Protein AF-A0A453PSS3-F1 (afdb_monomer_lite)

Foldseek 3Di:
DDFAEDEQEDDDPLVVSLVVLLVCCVPRVRHHYHYDYDDDDDLWFDDPNDIDGPVPDDPVSVVVRVVVVVVVVVVSVVVSVVSNVVSPDD

pLDDT: mean 86.33, std 11.12, range [34.28, 94.19]

Radius of gyration: 17.24 Å; chains: 1; bounding box: 41×19×54 Å

Organism: Aegilops tauschii subsp. strangulata (NCBI:txid200361)

Sequence (90 aa):
MDQEEVHIAVGKNFKREKANILWAAANFPRATLVLVNVHWPSKWMPFMGGELLYKFADEKEKQMHRDKQTEATVRMLLQYKSLCDTREVM

Structure (mmCIF, N/CA/C/O backbone):
data_AF-A0A453PSS3-F1
#
_entry.id   AF-A0A453PSS3-F1
#
loop_
_atom_site.group_PDB
_atom_site.id
_atom_site.type_symbol
_atom_site.label_atom_id
_atom_site.label_alt_id
_atom_site.label_comp_id
_atom_site.label_asym_id
_atom_site.label_entity_id
_atom_site.label_seq_id
_atom_site.pdbx_PDB_ins_code
_atom_site.Cartn_x
_atom_site.Cartn_y
_atom_site.Cartn_z
_atom_site.occupancy
_atom_site.B_iso_or_equiv
_atom_site.auth_seq_id
_atom_site.auth_comp_id
_atom_site.auth_asym_id
_atom_site.auth_atom_id
_atom_site.pdbx_PDB_model_num
ATOM 1 N N . MET A 1 1 ? -0.886 5.527 29.008 1.00 48.47 1 MET A N 1
ATOM 2 C CA . MET A 1 1 ? -1.347 4.172 28.651 1.00 48.47 1 MET A CA 1
ATOM 3 C C . MET A 1 1 ? -1.044 4.028 27.185 1.00 48.47 1 MET A C 1
ATOM 5 O O . MET A 1 1 ? -1.573 4.827 26.420 1.00 48.47 1 MET A O 1
ATOM 9 N N . ASP A 1 2 ? -0.141 3.124 26.828 1.00 62.62 2 ASP A N 1
ATOM 10 C CA . ASP A 1 2 ? 0.210 2.914 25.427 1.00 62.62 2 ASP A CA 1
ATOM 11 C C . ASP A 1 2 ? -1.027 2.393 24.696 1.00 62.62 2 ASP A C 1
ATOM 13 O O . ASP A 1 2 ? -1.720 1.491 25.173 1.00 62.62 2 ASP A O 1
ATOM 17 N N . GLN A 1 3 ? -1.375 3.059 23.603 1.00 72.00 3 GLN A N 1
ATOM 18 C CA . GLN A 1 3 ? -2.523 2.705 22.786 1.00 72.00 3 GLN A CA 1
ATOM 19 C C . GLN A 1 3 ? -2.170 1.404 22.055 1.00 72.00 3 GLN A C 1
ATOM 21 O O . GLN A 1 3 ? -1.104 1.319 21.457 1.00 72.00 3 GLN A O 1
ATOM 26 N N . GLU A 1 4 ? -3.013 0.372 22.150 1.00 87.5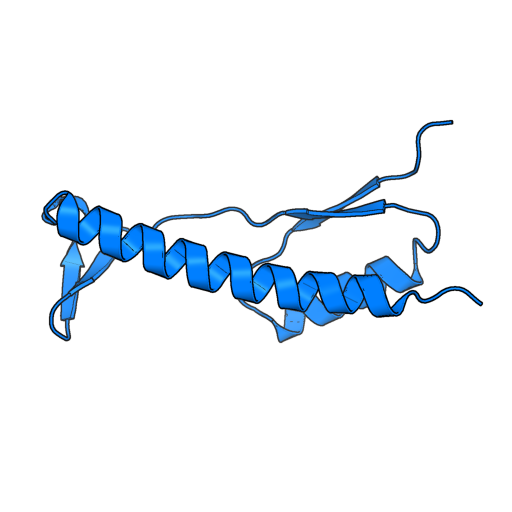6 4 GLU A N 1
ATOM 27 C CA . GLU A 1 4 ? -2.759 -0.914 21.488 1.00 87.56 4 GLU A CA 1
ATOM 28 C C . GLU A 1 4 ? -2.592 -0.694 19.973 1.00 87.56 4 GLU A C 1
ATOM 30 O O . GLU A 1 4 ? -3.444 -0.066 19.341 1.00 87.56 4 GLU A O 1
ATOM 35 N N . GLU A 1 5 ? -1.494 -1.181 19.390 1.00 93.31 5 GLU A N 1
ATOM 36 C CA . GLU A 1 5 ? -1.207 -1.064 17.956 1.00 93.31 5 GLU A CA 1
ATOM 37 C C . GLU A 1 5 ? -1.267 -2.437 17.281 1.00 93.31 5 GLU A C 1
ATOM 39 O O . GLU A 1 5 ? -0.646 -3.402 17.728 1.00 93.31 5 GLU A O 1
ATOM 44 N N . VAL A 1 6 ? -1.996 -2.526 16.166 1.00 93.56 6 VAL A N 1
ATOM 45 C CA . VAL A 1 6 ? -2.093 -3.742 15.347 1.00 93.56 6 VAL A CA 1
ATOM 46 C C . VAL A 1 6 ? -1.502 -3.459 13.975 1.00 93.56 6 VAL A C 1
ATOM 48 O O . VAL A 1 6 ? -2.062 -2.701 13.181 1.00 93.56 6 VAL A O 1
ATOM 51 N N . HIS A 1 7 ? -0.373 -4.097 13.678 1.00 94.19 7 HIS A N 1
ATOM 52 C CA . HIS A 1 7 ? 0.313 -3.961 12.397 1.00 94.19 7 HIS A CA 1
ATOM 53 C C . HIS A 1 7 ? -0.223 -4.984 11.396 1.00 94.19 7 HIS A C 1
ATOM 55 O O . HIS A 1 7 ? -0.151 -6.192 11.620 1.00 94.19 7 HIS A O 1
ATOM 61 N N . ILE A 1 8 ? -0.730 -4.504 10.264 1.00 93.31 8 ILE A N 1
ATOM 62 C CA . ILE A 1 8 ? -1.301 -5.330 9.202 1.00 93.31 8 ILE A CA 1
ATOM 63 C C . ILE A 1 8 ? -0.423 -5.186 7.967 1.00 93.31 8 ILE A C 1
ATOM 65 O O . ILE A 1 8 ? -0.348 -4.115 7.363 1.00 93.31 8 ILE A O 1
ATOM 69 N N . ALA A 1 9 ? 0.230 -6.276 7.573 1.00 93.44 9 ALA A N 1
ATOM 70 C CA . ALA A 1 9 ? 0.932 -6.325 6.301 1.00 93.44 9 ALA A CA 1
ATOM 71 C C . ALA A 1 9 ? -0.089 -6.300 5.156 1.00 93.44 9 ALA A C 1
ATOM 73 O O . ALA A 1 9 ? -0.992 -7.132 5.111 1.00 93.44 9 ALA A O 1
ATOM 74 N N . VAL A 1 10 ? 0.070 -5.363 4.226 1.00 93.31 10 VAL A N 1
ATOM 75 C CA . VAL A 1 10 ? -0.785 -5.225 3.046 1.00 93.31 10 VAL A CA 1
ATOM 76 C C . VAL A 1 10 ? 0.045 -5.298 1.771 1.00 93.31 10 VAL A C 1
ATOM 78 O O . VAL A 1 10 ? 1.227 -4.958 1.737 1.00 93.31 10 VAL A O 1
ATOM 81 N N . GLY A 1 11 ? -0.593 -5.745 0.696 1.00 90.19 11 GLY A N 1
ATOM 82 C CA . GLY A 1 11 ? -0.004 -5.816 -0.631 1.00 90.19 11 GLY A CA 1
ATOM 83 C C . GLY A 1 11 ? -1.060 -5.654 -1.718 1.00 90.19 11 GLY A C 1
ATOM 84 O O . GLY A 1 11 ? -2.164 -5.167 -1.479 1.00 90.19 11 GLY A O 1
ATOM 85 N N . LYS A 1 12 ? -0.730 -6.097 -2.933 1.00 86.94 12 LYS A N 1
ATOM 86 C CA . LYS A 1 12 ? -1.538 -5.844 -4.141 1.00 86.94 12 LYS A CA 1
ATOM 87 C C . LYS A 1 12 ? -2.847 -6.651 -4.220 1.00 86.94 12 LYS A C 1
ATOM 89 O O . LYS A 1 12 ? -3.681 -6.363 -5.074 1.00 86.94 12 LYS A O 1
ATOM 94 N N . ASN A 1 13 ? -3.048 -7.669 -3.375 1.00 90.06 13 ASN A N 1
ATOM 95 C CA . ASN A 1 13 ? -4.259 -8.497 -3.406 1.00 90.06 13 ASN A CA 1
ATOM 96 C C . ASN A 1 13 ? -5.401 -7.860 -2.604 1.00 90.06 13 ASN A C 1
ATOM 98 O O . ASN A 1 13 ? -5.694 -8.270 -1.481 1.00 90.06 13 ASN A O 1
ATOM 102 N N . PHE A 1 14 ? -6.084 -6.897 -3.224 1.00 88.12 14 PHE A N 1
ATOM 103 C CA . PHE A 1 14 ? -7.132 -6.108 -2.576 1.00 88.12 14 PHE A CA 1
ATOM 104 C C . PHE A 1 14 ? -8.201 -6.943 -1.865 1.00 88.12 14 PHE A C 1
ATOM 106 O O . PHE A 1 14 ? -8.595 -6.610 -0.753 1.00 88.12 14 PHE A O 1
ATOM 113 N N . LYS A 1 15 ? -8.664 -8.048 -2.467 1.00 90.00 15 LYS A N 1
ATOM 114 C CA . LYS A 1 15 ? -9.718 -8.885 -1.869 1.00 90.00 15 LYS A CA 1
ATOM 115 C C . LYS A 1 15 ? -9.273 -9.499 -0.543 1.00 90.00 15 LYS A C 1
ATOM 117 O O . LYS A 1 15 ? -10.032 -9.465 0.423 1.00 90.00 15 LYS A O 1
ATOM 122 N N . ARG A 1 16 ? -8.054 -10.044 -0.506 1.00 92.50 16 ARG A N 1
ATOM 123 C CA . ARG A 1 16 ? -7.490 -10.654 0.702 1.00 92.50 16 ARG A CA 1
ATOM 124 C C . ARG A 1 16 ? -7.202 -9.597 1.761 1.00 92.50 16 ARG A C 1
ATOM 126 O O . ARG A 1 16 ? -7.622 -9.758 2.901 1.00 92.50 16 ARG A O 1
ATOM 133 N N . GLU A 1 17 ? -6.547 -8.506 1.372 1.00 92.94 17 GLU A N 1
ATOM 134 C CA . GLU A 1 17 ? -6.165 -7.474 2.337 1.00 92.94 17 GLU A CA 1
ATOM 135 C C . GLU A 1 17 ? -7.386 -6.760 2.921 1.00 92.94 17 GLU A C 1
ATOM 137 O O . GLU A 1 17 ? -7.439 -6.531 4.124 1.00 92.94 17 GLU A O 1
ATOM 142 N N . LYS A 1 18 ? -8.428 -6.512 2.116 1.00 92.81 18 LYS A N 1
ATOM 143 C CA . LYS A 1 18 ? -9.705 -5.981 2.606 1.00 92.81 18 LYS A CA 1
ATOM 144 C C . LYS A 1 18 ? -10.308 -6.861 3.703 1.00 92.81 18 LYS A C 1
ATOM 146 O O . LYS A 1 18 ? -10.754 -6.331 4.715 1.00 92.81 18 LYS A O 1
ATOM 151 N N . ALA A 1 19 ? -10.334 -8.181 3.512 1.00 92.62 19 ALA A N 1
ATOM 152 C CA . ALA A 1 19 ? -10.872 -9.099 4.514 1.00 92.62 19 ALA A CA 1
ATOM 153 C C . ALA A 1 19 ? -10.066 -9.042 5.823 1.00 92.62 19 ALA A C 1
ATOM 155 O O . ALA A 1 19 ? -10.659 -8.948 6.895 1.00 92.62 19 ALA A O 1
ATOM 156 N N . ASN A 1 20 ? -8.732 -9.013 5.729 1.00 93.00 20 ASN A N 1
ATOM 157 C CA . ASN A 1 20 ? -7.842 -8.905 6.887 1.00 93.00 20 ASN A CA 1
ATOM 158 C C . ASN A 1 20 ? -8.039 -7.588 7.649 1.00 93.00 20 ASN A C 1
ATOM 160 O O . ASN A 1 20 ? -8.150 -7.597 8.873 1.00 93.00 20 ASN A O 1
ATOM 164 N N . ILE A 1 21 ? -8.123 -6.465 6.928 1.00 93.19 21 ILE A N 1
ATOM 165 C CA . ILE A 1 21 ? -8.327 -5.136 7.518 1.00 93.19 21 ILE A CA 1
ATOM 166 C C . ILE A 1 21 ? -9.672 -5.072 8.240 1.00 93.19 21 ILE A C 1
ATOM 168 O O . ILE A 1 21 ? -9.721 -4.649 9.390 1.00 93.19 21 ILE A O 1
ATOM 172 N N . LEU A 1 22 ? -10.755 -5.531 7.604 1.00 92.56 22 LEU A N 1
ATOM 173 C CA . LEU A 1 22 ? -12.087 -5.523 8.216 1.00 92.56 22 LEU A CA 1
ATOM 174 C C . LEU A 1 22 ? -12.162 -6.446 9.436 1.00 92.56 22 LEU A C 1
ATOM 176 O O . LEU A 1 22 ? -12.758 -6.085 10.449 1.00 92.56 22 LEU A O 1
ATOM 180 N N . TRP A 1 23 ? -11.529 -7.619 9.365 1.00 93.00 23 TRP A N 1
ATOM 181 C CA . TRP A 1 23 ? -11.456 -8.533 10.499 1.00 93.00 23 TRP A CA 1
ATOM 182 C C . TRP A 1 23 ? -10.686 -7.908 11.670 1.00 93.00 23 TRP A C 1
ATOM 184 O O . TRP A 1 23 ? -11.184 -7.908 12.794 1.00 93.00 23 TRP A O 1
ATOM 194 N N . ALA A 1 24 ? -9.519 -7.307 11.423 1.00 92.56 24 ALA A N 1
ATOM 195 C CA . ALA A 1 24 ? -8.755 -6.618 12.462 1.00 92.56 24 ALA A CA 1
ATOM 196 C C . ALA A 1 24 ? -9.533 -5.423 13.034 1.00 92.56 24 ALA A C 1
ATOM 198 O O . ALA A 1 24 ? -9.562 -5.216 14.247 1.00 92.56 24 ALA A O 1
ATOM 199 N N . ALA A 1 25 ? -10.238 -4.683 12.175 1.00 89.94 25 ALA A N 1
ATOM 200 C CA . ALA A 1 25 ? -11.077 -3.573 12.593 1.00 89.94 25 ALA A CA 1
ATOM 201 C C . ALA A 1 25 ? -12.179 -4.007 13.569 1.00 89.94 25 ALA A C 1
ATOM 203 O O . ALA A 1 25 ? -12.405 -3.296 14.550 1.00 89.94 25 ALA A O 1
ATOM 204 N N . ALA A 1 26 ? -12.804 -5.165 13.334 1.00 90.19 26 ALA A N 1
ATOM 205 C CA . ALA A 1 26 ? -13.851 -5.723 14.186 1.00 90.19 26 ALA A CA 1
ATOM 206 C C . ALA A 1 26 ? -13.325 -6.316 15.506 1.00 90.19 26 ALA A C 1
ATOM 208 O O . ALA A 1 26 ? -13.989 -6.199 16.531 1.00 90.19 26 ALA A O 1
ATOM 209 N N . ASN A 1 27 ? -12.143 -6.943 15.497 1.00 92.25 27 ASN A N 1
ATOM 210 C CA . ASN A 1 27 ? -11.605 -7.641 16.673 1.00 92.25 27 ASN A CA 1
ATOM 211 C C . ASN A 1 27 ? -10.807 -6.730 17.615 1.00 92.25 27 ASN A C 1
ATOM 213 O O . ASN A 1 27 ? -10.735 -7.008 18.808 1.00 92.25 27 ASN A O 1
ATOM 217 N N . PHE A 1 28 ? -10.249 -5.630 17.104 1.00 90.19 28 PHE A N 1
ATOM 218 C CA . PHE A 1 28 ? -9.420 -4.706 17.884 1.00 90.19 28 PHE A CA 1
ATOM 219 C C . PHE A 1 28 ? -9.986 -3.278 17.875 1.00 90.19 28 PHE A C 1
ATOM 221 O O . PHE A 1 28 ? -9.300 -2.350 17.441 1.00 90.19 28 PHE A O 1
ATOM 228 N N . PRO A 1 29 ? -11.240 -3.052 18.313 1.00 84.88 29 PRO A N 1
ATOM 229 C CA . PRO A 1 29 ? -11.979 -1.802 18.084 1.00 84.88 29 PRO A CA 1
ATOM 230 C C . PRO A 1 29 ? -11.312 -0.548 18.666 1.00 84.88 29 PRO A C 1
ATOM 232 O O . PRO A 1 29 ? -11.535 0.549 18.165 1.00 84.88 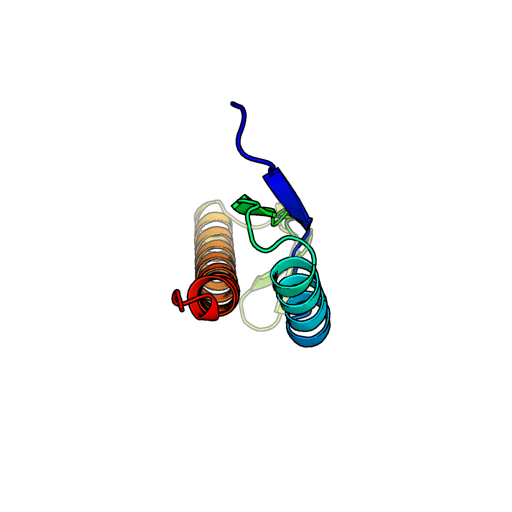29 PRO A O 1
ATOM 235 N N . ARG A 1 30 ? -10.478 -0.697 19.701 1.00 87.12 30 ARG A N 1
ATOM 236 C CA . ARG A 1 30 ? -9.780 0.413 20.376 1.00 87.12 30 ARG A CA 1
ATOM 237 C C . ARG A 1 30 ? -8.323 0.572 19.936 1.00 87.12 30 ARG A C 1
ATOM 239 O O . ARG A 1 30 ? -7.676 1.529 20.356 1.00 87.12 30 ARG A O 1
ATOM 246 N N . ALA A 1 31 ? -7.827 -0.352 19.115 1.00 90.19 31 ALA A N 1
ATOM 247 C CA . ALA A 1 31 ? -6.452 -0.349 18.652 1.00 90.19 31 ALA A CA 1
ATOM 248 C C . ALA A 1 31 ? -6.267 0.561 17.437 1.00 90.19 31 ALA A C 1
ATOM 250 O O . ALA A 1 31 ? -7.136 0.648 16.556 1.00 90.19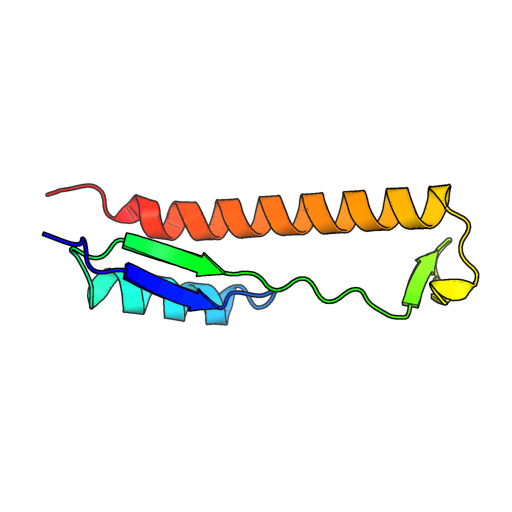 31 ALA A O 1
ATOM 251 N N . THR A 1 32 ? -5.093 1.174 17.361 1.00 91.31 32 THR A N 1
ATOM 252 C CA . THR A 1 32 ? -4.611 1.850 16.161 1.00 91.31 32 THR A CA 1
ATOM 253 C C . THR A 1 32 ? -4.180 0.789 15.152 1.00 91.31 32 THR A C 1
ATOM 255 O O . THR A 1 32 ? -3.290 -0.018 15.419 1.00 91.31 32 THR A O 1
ATOM 258 N N . LEU A 1 33 ? -4.817 0.771 13.981 1.00 92.31 33 LEU A N 1
ATOM 259 C CA . LEU A 1 33 ? -4.429 -0.131 12.897 1.00 92.31 33 LEU A CA 1
ATOM 260 C C . LEU A 1 33 ? -3.331 0.522 12.055 1.00 92.31 33 LEU A C 1
ATOM 262 O O . LEU A 1 33 ? -3.546 1.578 11.457 1.00 92.31 33 LEU A O 1
ATOM 266 N N . VAL A 1 34 ? -2.175 -0.128 11.967 1.00 93.12 34 VAL A N 1
ATOM 267 C CA . VAL A 1 34 ? -1.023 0.337 11.189 1.00 93.12 34 VAL A CA 1
ATOM 268 C C . VAL A 1 34 ? -0.897 -0.516 9.932 1.00 93.12 34 VAL A C 1
ATOM 270 O O . VAL A 1 34 ? -0.565 -1.698 9.996 1.00 93.12 34 VAL A O 1
ATOM 273 N N . LEU A 1 35 ? -1.158 0.075 8.766 1.00 93.12 35 LEU A N 1
ATOM 274 C CA . LEU A 1 35 ? -1.033 -0.614 7.480 1.00 93.12 35 LEU A CA 1
ATOM 275 C C . LEU A 1 35 ? 0.414 -0.551 6.980 1.00 93.12 35 LEU A C 1
ATOM 277 O O . LEU A 1 35 ? 0.944 0.530 6.727 1.00 93.12 35 LEU A O 1
ATOM 281 N N . VAL A 1 36 ? 1.043 -1.711 6.794 1.00 92.94 36 VAL A N 1
ATOM 282 C CA . VAL A 1 36 ? 2.448 -1.830 6.386 1.00 92.94 36 VAL A CA 1
ATOM 283 C C . VAL A 1 36 ? 2.531 -2.432 4.988 1.00 92.94 36 VAL A C 1
ATOM 285 O O . VAL A 1 36 ? 2.219 -3.603 4.789 1.00 92.94 36 VAL A O 1
ATOM 288 N N . ASN A 1 37 ? 2.993 -1.653 4.010 1.00 91.38 37 ASN A N 1
ATOM 289 C CA . ASN A 1 37 ? 3.277 -2.147 2.662 1.00 91.38 37 ASN A CA 1
ATOM 290 C C . ASN A 1 37 ? 4.788 -2.210 2.429 1.00 91.38 37 ASN A C 1
ATOM 292 O O . ASN A 1 37 ? 5.456 -1.176 2.393 1.00 91.38 37 ASN A O 1
ATOM 296 N N . VAL A 1 38 ? 5.318 -3.412 2.208 1.00 87.00 38 VAL A N 1
ATOM 297 C CA . VAL A 1 38 ? 6.730 -3.599 1.855 1.00 87.00 38 VAL A CA 1
ATOM 298 C C . VAL A 1 38 ? 6.877 -3.513 0.340 1.00 87.00 38 VAL A C 1
ATOM 300 O O . VAL A 1 38 ? 6.390 -4.368 -0.402 1.00 87.00 38 VAL A O 1
ATOM 303 N N . HIS A 1 39 ? 7.552 -2.467 -0.133 1.00 81.44 39 HIS A N 1
ATOM 304 C CA . HIS A 1 39 ? 7.855 -2.320 -1.549 1.00 81.44 39 HIS A CA 1
ATOM 305 C C . HIS A 1 39 ? 9.026 -3.229 -1.941 1.00 81.44 39 HIS A C 1
ATOM 307 O O . HIS A 1 39 ? 10.143 -3.054 -1.458 1.00 81.44 39 HIS A O 1
ATOM 313 N N . TRP A 1 40 ? 8.775 -4.170 -2.853 1.00 80.81 40 TRP A N 1
ATOM 314 C CA . TRP A 1 40 ? 9.816 -4.974 -3.488 1.00 80.81 40 TRP A CA 1
ATOM 315 C C . TRP A 1 40 ? 9.887 -4.646 -4.986 1.00 80.81 40 TRP A C 1
ATOM 317 O O . TRP A 1 40 ? 8.981 -5.034 -5.737 1.00 80.81 40 TRP A O 1
ATOM 327 N N . PRO A 1 41 ? 10.920 -3.920 -5.443 1.00 74.19 41 PRO A N 1
ATOM 328 C CA . PRO A 1 41 ? 11.047 -3.559 -6.845 1.00 74.19 41 PRO A CA 1
ATOM 329 C C . PRO A 1 41 ? 11.338 -4.797 -7.704 1.00 74.19 41 PRO A C 1
ATOM 331 O O . PRO A 1 41 ? 12.162 -5.649 -7.367 1.00 74.19 41 PRO A O 1
ATOM 334 N N . SER A 1 42 ? 10.641 -4.901 -8.836 1.00 80.00 42 SER A N 1
ATOM 335 C CA . SER A 1 42 ? 10.867 -5.971 -9.808 1.00 80.00 42 SER A CA 1
ATOM 336 C C . SER A 1 42 ? 12.243 -5.829 -10.462 1.00 80.00 42 SER A C 1
ATOM 338 O O . SER A 1 42 ? 12.718 -4.722 -10.712 1.00 80.00 42 SER A O 1
ATOM 340 N N . LYS A 1 43 ? 12.865 -6.963 -10.808 1.00 86.44 43 LYS A N 1
ATOM 341 C CA . LYS A 1 43 ? 14.084 -6.984 -11.639 1.00 86.44 43 LYS A CA 1
ATOM 342 C C . LYS A 1 43 ? 13.816 -6.513 -13.072 1.00 86.44 43 LYS A C 1
ATOM 344 O O . LYS A 1 43 ? 14.753 -6.109 -13.759 1.00 86.44 43 LYS A O 1
ATOM 349 N N . TRP A 1 44 ? 12.559 -6.579 -13.499 1.00 88.00 44 TRP A N 1
ATOM 350 C CA . TRP A 1 44 ? 12.077 -6.200 -14.821 1.00 88.00 44 TRP A CA 1
ATOM 351 C C . TRP A 1 44 ? 11.085 -5.053 -14.706 1.00 88.00 44 TRP A C 1
ATOM 353 O O . TRP A 1 44 ? 10.194 -5.084 -13.853 1.00 88.00 44 TRP A O 1
ATOM 363 N N . MET A 1 45 ? 11.232 -4.057 -15.570 1.00 88.38 45 MET A N 1
ATOM 364 C CA . MET A 1 45 ? 10.335 -2.917 -15.652 1.00 88.38 45 MET A CA 1
ATOM 365 C C . MET A 1 45 ? 9.660 -2.854 -17.025 1.00 88.38 45 MET A C 1
ATOM 367 O O . MET A 1 45 ? 10.297 -3.175 -18.027 1.00 88.38 45 MET A O 1
ATOM 371 N N . PRO A 1 46 ? 8.395 -2.416 -17.107 1.00 85.88 46 PRO A N 1
ATOM 372 C CA . PRO A 1 46 ? 7.739 -2.192 -18.387 1.00 85.88 46 PRO A CA 1
ATOM 373 C C . PRO A 1 46 ? 8.451 -1.085 -19.170 1.00 85.88 46 PRO A C 1
ATOM 375 O O . PRO A 1 46 ? 8.669 0.006 -18.635 1.00 85.88 46 PRO A O 1
ATOM 378 N N . PHE A 1 47 ? 8.768 -1.343 -20.436 1.00 84.88 47 PHE A N 1
ATOM 379 C CA . PHE A 1 47 ? 9.417 -0.385 -21.326 1.00 84.88 47 PHE A CA 1
ATOM 380 C C . PHE A 1 47 ? 8.999 -0.613 -22.783 1.00 84.88 47 PHE A C 1
ATOM 382 O O . PHE A 1 47 ? 9.127 -1.720 -23.293 1.00 84.88 47 PHE A O 1
ATOM 389 N N . MET A 1 48 ? 8.476 0.431 -23.441 1.00 84.69 48 MET A N 1
ATOM 390 C CA . MET A 1 48 ? 8.039 0.421 -24.851 1.00 84.69 48 MET A CA 1
ATOM 391 C C . MET A 1 48 ? 7.295 -0.857 -25.295 1.00 84.69 48 MET A C 1
ATOM 393 O O . MET A 1 48 ? 7.630 -1.475 -26.299 1.00 84.69 48 MET A O 1
ATOM 397 N N . GLY A 1 49 ? 6.276 -1.269 -24.535 1.00 83.19 49 GLY A N 1
ATOM 398 C CA . GLY A 1 49 ? 5.450 -2.440 -24.870 1.00 83.19 49 GLY A CA 1
ATOM 399 C C . GLY A 1 49 ? 6.085 -3.801 -24.559 1.00 83.19 49 GLY A C 1
ATOM 400 O O . GLY A 1 49 ? 5.444 -4.822 -24.784 1.00 83.19 49 GLY A O 1
ATOM 401 N N . GLY A 1 50 ? 7.298 -3.822 -24.006 1.00 87.88 50 GLY A N 1
ATOM 402 C CA . GLY A 1 50 ? 7.970 -5.017 -23.505 1.00 87.88 50 GLY A CA 1
ATOM 403 C C . GLY A 1 50 ? 8.475 -4.850 -22.073 1.00 87.88 50 GLY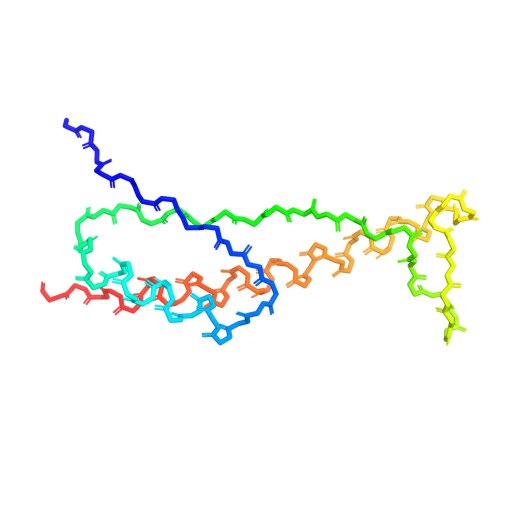 A C 1
ATOM 404 O O . GLY A 1 50 ? 8.040 -3.968 -21.326 1.00 87.88 50 GLY A O 1
ATOM 405 N N . GLU A 1 51 ? 9.416 -5.711 -21.695 1.00 88.94 51 GLU A N 1
ATOM 406 C CA . GLU A 1 51 ? 10.090 -5.681 -20.400 1.00 88.94 51 GLU A CA 1
ATOM 407 C C . GLU A 1 51 ? 11.580 -5.376 -20.581 1.00 88.94 51 GLU A C 1
ATOM 409 O O . GLU A 1 51 ? 12.253 -5.945 -21.440 1.00 88.94 51 GLU A O 1
ATOM 414 N N . LEU A 1 52 ? 12.106 -4.490 -19.739 1.00 89.44 52 LEU A N 1
ATOM 415 C CA . LEU A 1 52 ? 13.515 -4.126 -19.674 1.00 89.44 52 LEU A CA 1
ATOM 416 C C . LEU A 1 52 ? 14.081 -4.542 -18.318 1.00 89.44 52 LEU A C 1
ATOM 418 O O . LEU A 1 52 ? 13.478 -4.292 -17.272 1.00 89.44 52 LEU A O 1
ATOM 422 N N . LEU A 1 53 ? 15.260 -5.161 -18.312 1.00 89.81 53 LEU A N 1
ATOM 423 C CA . LEU A 1 53 ? 15.985 -5.409 -17.068 1.00 89.81 53 LEU A CA 1
ATOM 424 C C . LEU A 1 53 ? 16.331 -4.076 -16.413 1.00 89.81 53 LEU A C 1
ATOM 426 O O . LEU A 1 53 ? 17.004 -3.241 -17.010 1.00 89.81 53 LEU A O 1
ATOM 430 N N . TYR A 1 54 ? 15.968 -3.930 -15.143 1.00 88.62 54 TYR A N 1
ATOM 431 C CA . TYR A 1 54 ? 16.156 -2.697 -14.381 1.00 88.62 54 TYR A CA 1
ATOM 432 C C . TYR A 1 54 ? 17.613 -2.199 -14.386 1.00 88.62 54 TYR A C 1
ATOM 434 O O . TYR A 1 54 ? 17.866 -1.000 -14.374 1.00 88.62 54 TYR A O 1
ATOM 442 N N . LYS A 1 55 ? 18.593 -3.113 -14.453 1.00 89.25 55 LYS A N 1
ATOM 443 C CA . LYS A 1 55 ? 20.026 -2.768 -14.517 1.00 89.25 55 LYS A CA 1
ATOM 444 C C . LYS A 1 55 ? 20.456 -2.077 -15.817 1.00 89.25 55 LYS A C 1
ATOM 446 O O . LYS A 1 55 ? 21.506 -1.449 -15.823 1.00 89.25 55 LYS A O 1
ATOM 451 N N . PHE A 1 56 ? 19.692 -2.239 -16.896 1.00 90.12 56 PHE A N 1
ATOM 452 C CA . PHE A 1 56 ? 19.984 -1.652 -18.206 1.00 90.12 56 PHE A CA 1
ATOM 453 C C . PHE A 1 56 ? 19.187 -0.375 -18.478 1.00 90.12 56 PHE A C 1
ATOM 455 O O . PHE A 1 56 ? 19.489 0.313 -19.444 1.00 90.12 56 PHE A O 1
ATOM 462 N N . ALA A 1 57 ? 18.200 -0.061 -17.637 1.00 89.06 57 ALA A N 1
ATOM 463 C CA . ALA A 1 57 ? 17.452 1.182 -17.728 1.00 89.06 57 ALA A CA 1
ATOM 464 C C . ALA A 1 57 ? 18.321 2.384 -17.338 1.00 89.06 57 ALA A C 1
ATOM 466 O O . ALA A 1 57 ? 19.170 2.293 -16.436 1.00 89.06 57 ALA A O 1
ATOM 467 N N . ASP A 1 58 ? 18.078 3.518 -17.985 1.00 91.25 58 ASP A N 1
ATOM 468 C CA . ASP A 1 58 ? 18.670 4.786 -17.577 1.00 91.25 58 ASP A CA 1
ATOM 469 C C . ASP A 1 58 ? 18.005 5.322 -16.290 1.00 91.25 58 ASP A C 1
ATOM 471 O O . ASP A 1 58 ? 16.981 4.817 -15.814 1.00 91.25 58 ASP A O 1
ATOM 475 N N . GLU A 1 59 ? 18.598 6.340 -15.660 1.00 91.38 59 GLU A N 1
ATOM 476 C CA . GLU A 1 59 ? 18.053 6.869 -14.401 1.00 91.38 59 GLU A CA 1
ATOM 477 C C . GLU A 1 59 ? 16.695 7.556 -14.561 1.00 91.38 59 GLU A C 1
ATOM 479 O O . GLU A 1 59 ? 15.883 7.535 -13.632 1.00 91.38 59 GLU A O 1
ATOM 484 N N . LYS A 1 60 ? 16.407 8.121 -15.735 1.00 90.62 60 LYS A N 1
ATOM 485 C CA . LYS A 1 60 ? 15.134 8.787 -16.006 1.00 90.62 60 LYS A CA 1
ATOM 486 C C . LYS A 1 60 ? 14.007 7.762 -16.126 1.00 90.62 60 LYS A C 1
ATOM 488 O O . LYS A 1 60 ? 12.936 7.951 -15.549 1.00 90.62 60 LYS A O 1
ATOM 493 N N . GLU A 1 61 ? 14.253 6.659 -16.820 1.00 88.94 61 GLU A N 1
ATOM 494 C CA . GLU A 1 61 ? 13.357 5.513 -16.955 1.00 88.94 61 GLU A CA 1
ATOM 495 C C . GLU A 1 61 ? 13.091 4.870 -15.595 1.00 88.94 61 GLU A C 1
ATOM 497 O O . GLU A 1 61 ? 11.930 4.656 -15.226 1.00 88.94 61 GLU A O 1
ATOM 502 N N . LYS A 1 62 ? 14.148 4.625 -14.808 1.00 89.38 62 LYS A N 1
ATOM 503 C CA . LYS A 1 62 ? 14.016 4.097 -13.444 1.00 89.38 62 LYS A CA 1
ATOM 504 C C . LYS A 1 62 ? 13.195 5.025 -12.560 1.00 89.38 62 LYS A C 1
ATOM 506 O O . LYS A 1 62 ? 12.327 4.543 -11.835 1.00 89.38 62 LYS A O 1
ATOM 511 N N . GLN A 1 63 ? 13.445 6.334 -12.615 1.00 90.19 63 GLN A N 1
ATOM 512 C CA . GLN A 1 63 ? 12.701 7.307 -11.820 1.00 90.19 63 GLN A CA 1
ATOM 513 C C . GLN A 1 63 ? 11.221 7.309 -12.203 1.00 90.19 63 GLN A C 1
ATOM 515 O O . GLN A 1 63 ? 10.373 7.102 -11.341 1.00 90.19 63 GLN A O 1
ATOM 520 N N . MET A 1 64 ? 10.912 7.403 -13.497 1.00 88.94 64 MET A N 1
ATOM 521 C CA . MET A 1 64 ? 9.535 7.354 -13.988 1.00 88.94 64 MET A CA 1
ATOM 522 C C . MET A 1 64 ? 8.820 6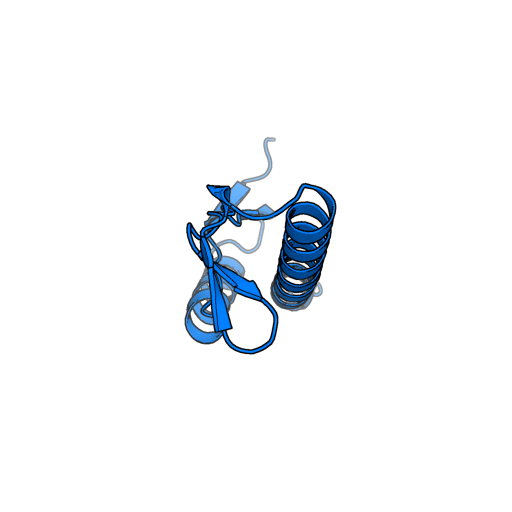.058 -13.573 1.00 88.94 64 MET A C 1
ATOM 524 O O . MET A 1 64 ? 7.632 6.068 -13.243 1.00 88.94 64 MET A O 1
ATOM 528 N N . HIS A 1 65 ? 9.526 4.926 -13.582 1.00 88.44 65 HIS A N 1
ATOM 529 C CA . HIS A 1 65 ? 8.977 3.656 -13.121 1.00 88.44 65 HIS A CA 1
ATOM 530 C C . HIS A 1 65 ? 8.698 3.653 -11.612 1.00 88.44 65 HIS A C 1
ATOM 532 O O . HIS A 1 65 ? 7.625 3.208 -11.196 1.00 88.44 65 HIS A O 1
ATOM 538 N N . ARG A 1 66 ? 9.627 4.171 -10.797 1.00 88.50 66 ARG A N 1
ATOM 539 C CA . ARG A 1 66 ? 9.443 4.330 -9.346 1.00 88.50 66 ARG A CA 1
ATOM 540 C C . ARG A 1 66 ? 8.258 5.233 -9.032 1.00 88.50 66 ARG A C 1
ATOM 542 O O . ARG A 1 66 ? 7.442 4.862 -8.197 1.00 88.50 66 ARG A O 1
ATOM 549 N N . ASP A 1 67 ? 8.122 6.356 -9.727 1.00 90.62 67 ASP A N 1
ATOM 550 C CA . ASP A 1 67 ? 7.034 7.311 -9.505 1.00 90.62 67 ASP A CA 1
ATOM 551 C C . ASP A 1 67 ? 5.673 6.666 -9.774 1.00 90.62 67 ASP A C 1
ATOM 553 O O . ASP A 1 67 ? 4.793 6.696 -8.914 1.00 90.62 67 ASP A O 1
ATOM 557 N N . LYS A 1 68 ? 5.534 5.954 -10.901 1.00 89.56 68 LYS A N 1
ATOM 558 C CA . LYS A 1 68 ? 4.318 5.184 -11.216 1.00 89.56 68 LYS A CA 1
ATOM 559 C C . LYS A 1 68 ? 4.008 4.115 -10.167 1.00 89.56 68 LYS A C 1
ATOM 561 O O . LYS A 1 68 ? 2.849 3.925 -9.801 1.00 89.56 68 LYS A O 1
ATOM 566 N N . GLN A 1 69 ? 5.022 3.392 -9.684 1.00 88.62 69 GLN A N 1
ATOM 567 C CA . GLN A 1 69 ? 4.820 2.390 -8.634 1.00 88.62 69 GLN A CA 1
ATOM 568 C C . GLN A 1 69 ? 4.415 3.023 -7.299 1.00 88.62 69 GLN A C 1
ATOM 570 O O . GLN A 1 69 ? 3.543 2.485 -6.610 1.00 88.62 69 GLN A O 1
ATOM 575 N N . THR A 1 70 ? 5.016 4.156 -6.944 1.00 89.69 70 THR A N 1
ATOM 576 C CA . THR A 1 70 ? 4.682 4.921 -5.741 1.00 89.69 70 THR A CA 1
ATOM 577 C C . THR A 1 70 ? 3.251 5.430 -5.815 1.00 89.69 70 THR A C 1
ATOM 579 O O . THR A 1 70 ? 2.481 5.183 -4.894 1.00 89.69 70 THR A O 1
ATOM 582 N N . GLU A 1 71 ? 2.851 6.045 -6.927 1.00 92.06 71 GLU A N 1
ATOM 583 C CA . GLU A 1 71 ? 1.491 6.549 -7.133 1.00 92.06 71 GLU A CA 1
ATOM 584 C 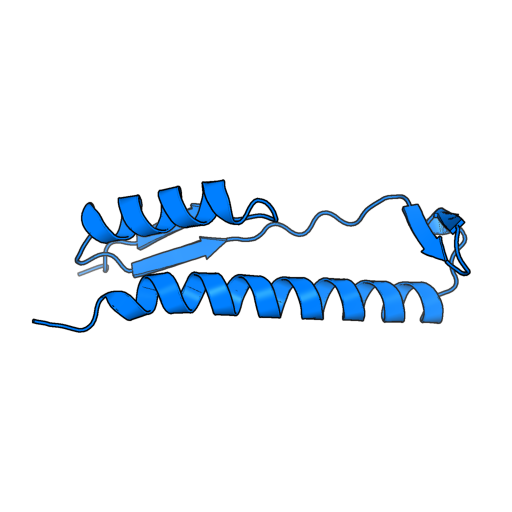C . GLU A 1 71 ? 0.447 5.431 -6.994 1.00 92.06 71 GLU A C 1
ATOM 586 O O . GLU A 1 71 ? -0.522 5.558 -6.241 1.00 92.06 71 GLU A O 1
ATOM 591 N N . ALA A 1 72 ? 0.680 4.287 -7.646 1.00 89.81 72 ALA A N 1
ATOM 592 C CA . ALA A 1 72 ? -0.195 3.124 -7.530 1.00 89.81 72 ALA A CA 1
ATOM 593 C C . ALA A 1 72 ? -0.277 2.599 -6.085 1.00 89.81 72 ALA A C 1
ATOM 595 O O . ALA A 1 72 ? -1.356 2.232 -5.615 1.00 89.81 72 ALA A O 1
ATOM 596 N N . THR A 1 73 ? 0.850 2.595 -5.367 1.00 90.00 73 THR A N 1
ATOM 597 C CA . THR A 1 73 ? 0.919 2.161 -3.964 1.00 90.00 73 THR A CA 1
ATOM 598 C C . THR A 1 73 ? 0.166 3.120 -3.047 1.00 90.00 73 THR A C 1
ATOM 600 O O . THR A 1 73 ? -0.628 2.673 -2.223 1.00 90.00 73 THR A O 1
ATOM 603 N N . VAL A 1 74 ? 0.355 4.431 -3.211 1.00 91.31 74 VAL A N 1
ATOM 604 C CA . VAL A 1 74 ? -0.354 5.467 -2.446 1.00 91.31 74 VAL A CA 1
ATOM 605 C C . VAL A 1 74 ? -1.857 5.359 -2.679 1.00 91.31 74 VAL A C 1
ATOM 607 O O . VAL A 1 74 ? -2.624 5.339 -1.719 1.00 91.31 74 VAL A O 1
ATOM 610 N N . ARG A 1 75 ? -2.293 5.205 -3.934 1.00 92.94 75 ARG A N 1
ATOM 611 C CA . ARG A 1 75 ? -3.714 5.040 -4.265 1.00 92.94 75 ARG A CA 1
ATOM 612 C C . ARG A 1 75 ? -4.321 3.807 -3.594 1.00 92.94 75 ARG A C 1
ATOM 614 O O . ARG A 1 75 ? -5.418 3.891 -3.050 1.00 92.94 75 ARG A O 1
ATOM 621 N N . MET A 1 76 ? -3.607 2.684 -3.601 1.00 91.75 76 MET A N 1
ATOM 622 C CA . MET A 1 76 ? -4.022 1.459 -2.911 1.00 91.75 76 MET A CA 1
ATOM 623 C C . MET A 1 76 ? -4.098 1.663 -1.389 1.00 91.75 76 MET A C 1
ATOM 625 O O . MET A 1 76 ? -5.087 1.281 -0.768 1.00 91.75 76 MET A O 1
ATOM 629 N N . LEU A 1 77 ? -3.090 2.294 -0.780 1.00 91.62 77 LEU A N 1
ATOM 630 C CA . LEU A 1 77 ? -3.076 2.571 0.659 1.00 91.62 77 LEU A CA 1
ATOM 631 C C . LEU A 1 77 ? -4.216 3.504 1.080 1.00 91.62 77 LEU A C 1
ATOM 633 O O . LEU A 1 77 ? -4.819 3.277 2.123 1.00 91.62 77 LEU A O 1
ATOM 637 N N . LEU A 1 78 ? -4.567 4.500 0.262 1.00 91.88 78 LEU A N 1
ATOM 638 C CA . LEU A 1 78 ? -5.728 5.361 0.509 1.00 91.88 78 LEU A CA 1
ATOM 639 C C . LEU A 1 78 ? -7.045 4.575 0.484 1.00 91.88 78 LEU A C 1
ATOM 641 O O . LEU A 1 78 ? -7.913 4.813 1.320 1.00 91.88 78 LEU A O 1
ATOM 645 N N . GLN A 1 79 ? -7.183 3.604 -0.424 1.00 91.88 79 GLN A N 1
ATOM 646 C CA . GLN A 1 79 ? -8.348 2.711 -0.450 1.00 91.88 79 GLN A CA 1
ATOM 647 C C . GLN A 1 79 ? -8.413 1.797 0.773 1.00 91.88 79 GLN A C 1
ATOM 649 O O . GLN A 1 79 ? -9.499 1.475 1.237 1.00 91.88 79 GLN A O 1
ATOM 654 N N . TYR A 1 80 ? -7.271 1.349 1.293 1.00 92.75 80 TYR A N 1
ATOM 655 C CA . TYR A 1 80 ? -7.250 0.573 2.530 1.00 92.75 80 TYR A CA 1
ATOM 656 C C . TYR A 1 80 ? -7.535 1.438 3.754 1.00 92.75 80 TYR A C 1
ATOM 658 O O . TYR A 1 80 ? -8.267 1.007 4.639 1.00 92.75 80 TYR A O 1
ATOM 666 N N . LYS A 1 81 ? -7.027 2.673 3.780 1.00 89.75 81 LYS A N 1
ATOM 667 C CA . LYS A 1 81 ? -7.310 3.632 4.846 1.00 89.75 81 LYS A CA 1
ATOM 668 C C . LYS A 1 81 ? -8.809 3.912 4.969 1.00 89.75 81 LYS A C 1
ATOM 670 O O . LYS A 1 81 ? -9.323 3.881 6.079 1.00 89.75 81 LYS A O 1
ATOM 675 N N . SER A 1 82 ? -9.531 4.071 3.856 1.00 90.00 82 SER A N 1
ATOM 676 C CA . SER A 1 82 ? -10.980 4.313 3.920 1.00 90.00 82 SER A CA 1
ATOM 677 C C . SER A 1 82 ? -11.778 3.151 4.532 1.00 90.00 82 SER A C 1
ATOM 679 O O . SER A 1 82 ? -12.858 3.376 5.067 1.00 90.00 82 SER A O 1
ATOM 681 N N . LEU A 1 83 ? -11.247 1.920 4.512 1.00 87.44 83 LEU A N 1
ATOM 682 C CA . LEU A 1 83 ? -11.838 0.772 5.218 1.00 87.44 83 LEU A CA 1
ATOM 683 C C . LEU A 1 83 ? -11.622 0.846 6.736 1.00 87.44 83 LEU A C 1
ATOM 685 O O . LEU A 1 83 ? -12.422 0.306 7.500 1.00 87.44 83 LEU A O 1
ATOM 689 N N . CYS A 1 84 ? -10.547 1.499 7.178 1.00 83.62 84 CYS A N 1
ATOM 690 C CA . CYS A 1 84 ? -10.326 1.800 8.589 1.00 83.62 84 CYS A CA 1
ATOM 691 C C . CYS A 1 84 ? -11.235 2.949 9.052 1.00 83.62 84 CYS A C 1
ATOM 693 O O . CYS A 1 84 ? -11.726 2.905 10.176 1.00 83.62 84 CYS A O 1
ATOM 695 N N . ASP A 1 85 ? -11.493 3.931 8.181 1.00 72.81 85 ASP A N 1
ATOM 696 C CA . ASP A 1 85 ? -12.302 5.123 8.482 1.00 72.81 85 ASP A CA 1
ATOM 697 C C . ASP A 1 85 ? -13.811 4.821 8.585 1.00 72.81 85 ASP A C 1
ATOM 699 O O . ASP A 1 85 ? -14.532 5.536 9.273 1.00 72.81 85 ASP A O 1
ATOM 703 N N . THR A 1 86 ? -14.300 3.708 8.017 1.00 64.12 86 THR A N 1
ATOM 704 C CA . THR A 1 86 ? -15.672 3.201 8.266 1.00 64.12 86 THR A CA 1
ATOM 705 C C . THR A 1 86 ? -15.951 2.805 9.725 1.00 64.12 86 THR A C 1
ATOM 707 O O . THR A 1 86 ? -17.058 2.379 10.040 1.00 64.12 86 THR A O 1
ATOM 710 N N . ARG A 1 87 ? -14.975 2.970 10.627 1.00 62.81 87 ARG A N 1
ATOM 711 C CA . ARG A 1 87 ? -15.128 2.902 12.088 1.00 62.81 87 ARG A CA 1
ATOM 712 C C . ARG A 1 87 ? -15.863 4.103 12.703 1.00 62.81 87 ARG A C 1
ATOM 714 O O . ARG A 1 87 ? -15.765 4.259 13.918 1.00 62.81 87 ARG A O 1
ATOM 721 N N . GLU A 1 88 ? -16.538 4.956 11.921 1.00 47.19 88 GLU A N 1
ATOM 722 C CA . GLU A 1 88 ? -17.245 6.118 12.476 1.00 47.19 88 GLU A CA 1
ATOM 723 C C . GLU A 1 88 ? -18.065 5.738 13.717 1.00 47.19 88 GLU A C 1
ATOM 725 O O . GLU A 1 88 ? -18.841 4.783 13.743 1.00 47.19 88 GLU A O 1
ATOM 730 N N . VAL A 1 89 ? -17.743 6.493 14.761 1.00 46.34 89 VAL A N 1
ATOM 731 C CA . VAL A 1 89 ? -18.064 6.322 16.170 1.00 46.34 89 VAL A CA 1
ATOM 732 C C . VAL A 1 89 ? -19.582 6.269 16.365 1.00 46.34 89 VAL A C 1
ATOM 734 O O . VAL A 1 89 ? -20.269 7.233 16.034 1.00 46.34 89 VAL A O 1
ATOM 737 N N . MET A 1 90 ? -20.092 5.167 16.930 1.00 34.28 90 MET A N 1
ATOM 738 C CA . MET A 1 90 ? -21.310 5.211 17.756 1.00 34.28 90 MET A CA 1
ATOM 739 C C . MET A 1 90 ? -20.937 5.603 19.181 1.00 34.28 90 MET A C 1
ATOM 741 O O . MET A 1 90 ? -19.896 5.102 19.668 1.00 34.28 90 MET A O 1
#

Secondary structure (DSSP, 8-state):
-PPPEEEEEE-S-HHHHHHHHHHHHHH-TTSEEEEEE-----SEEEETTEEEEGGGS-HHHHHHHHHHHHHHHHHHHHHHHHHHHTT---